Protein AF-A0A2V8F056-F1 (afdb_monomer)

Solvent-accessible surface area (backbone atoms only — not comparable to full-atom values): 6080 Å² total; per-residue (Å²): 131,83,81,62,45,76,40,37,69,67,61,49,51,52,53,52,49,35,33,76,71,67,80,37,78,79,57,96,59,72,87,46,59,66,35,69,42,68,66,64,55,57,69,58,62,40,72,73,45,50,51,48,50,50,47,32,52,75,64,57,40,66,23,59,68,53,47,26,71,75,65,74,47,59,62,75,60,49,53,55,51,49,53,53,37,33,75,71,64,65,33,44,81,43,75,49,91,93,32,58,14,56,45,90

Sequence (104 aa):
MKHAKVQNLRSLREEMKAVARGERRAPADARKASFNSVEAVVRLLTPDNRRLLSLIRDRKPQSVAELVALTGRAQPNLTRTLAKLEAAGFIQMNIVGRRKAPNS

Secondary structure (DSSP, 8-state):
-PPPEE--HHHHHHHHHHHHTTSSPPPTTTTS-EES-HHHHHTT--HHHHHHHHHHHHH--SSHHHHHHHH---HHHHHHHHHHHHHTTS-EEEEETTEEEEE-

pLDDT: mean 89.54, std 9.58, range [44.72, 97.19]

Foldseek 3Di:
DPDAAADAPVRLVVLVVCCVVVVDPQDPCNVGQYHPDPVLLVVLPPPLNVVLLVCCAPVVDLALVVSCVVNVDDSVVSVVSLVSCVSSVSWPWDHDPNHTTIHD

Mean predicted aligned error: 6.69 Å

Radius of gyration: 16.81 Å; Cα contacts (8 Å, |Δi|>4): 106; chains: 1; bounding box: 38×26×46 Å

Structure (mmCIF, N/CA/C/O backbone):
data_AF-A0A2V8F056-F1
#
_entry.id   AF-A0A2V8F056-F1
#
loop_
_atom_site.group_PDB
_atom_site.id
_atom_site.type_symbol
_atom_site.label_atom_id
_atom_site.label_alt_id
_atom_site.label_comp_id
_atom_site.label_asym_id
_atom_site.label_entity_id
_atom_site.label_seq_id
_atom_site.pdbx_PDB_ins_code
_atom_site.Cartn_x
_atom_site.Cartn_y
_atom_site.Cartn_z
_atom_site.occupancy
_atom_site.B_iso_or_equiv
_atom_site.auth_seq_id
_atom_site.auth_comp_id
_atom_site.auth_asym_id
_atom_site.auth_atom_id
_atom_site.pdbx_PDB_model_num
ATOM 1 N N . MET A 1 1 ? -1.479 -14.422 -7.085 1.00 44.72 1 MET A N 1
ATOM 2 C CA . MET A 1 1 ? -0.586 -13.242 -7.137 1.00 44.72 1 MET A CA 1
ATOM 3 C C . MET A 1 1 ? 0.027 -13.162 -8.526 1.00 44.72 1 MET A C 1
ATOM 5 O O . MET A 1 1 ? 0.553 -14.167 -8.985 1.00 44.72 1 MET A O 1
ATOM 9 N N . LYS A 1 2 ? -0.079 -12.027 -9.228 1.00 49.09 2 LYS A N 1
ATOM 10 C CA . LYS A 1 2 ? 0.631 -11.835 -10.504 1.00 49.09 2 LYS A CA 1
ATOM 11 C C . LYS A 1 2 ? 2.131 -11.789 -10.186 1.00 49.09 2 LYS A C 1
ATOM 13 O O . LYS A 1 2 ? 2.530 -10.988 -9.349 1.00 49.09 2 LYS A O 1
ATOM 18 N N . HIS A 1 3 ? 2.932 -12.675 -10.780 1.00 55.16 3 HIS A N 1
ATOM 19 C CA . HIS A 1 3 ? 4.380 -12.732 -10.547 1.00 55.16 3 HIS A CA 1
ATOM 20 C C . HIS A 1 3 ? 4.993 -11.355 -10.806 1.00 55.16 3 HIS A C 1
ATOM 22 O O . HIS A 1 3 ? 4.851 -10.835 -11.908 1.00 55.16 3 HIS A O 1
ATOM 28 N N . ALA A 1 4 ? 5.629 -10.754 -9.808 1.00 66.56 4 ALA A N 1
ATOM 29 C CA . ALA A 1 4 ? 6.301 -9.471 -9.947 1.00 66.56 4 ALA A CA 1
ATOM 30 C C . ALA A 1 4 ? 7.808 -9.674 -10.103 1.00 66.56 4 ALA A C 1
ATOM 32 O O . ALA A 1 4 ? 8.360 -10.657 -9.605 1.00 66.56 4 ALA A O 1
ATOM 33 N N . LYS A 1 5 ? 8.466 -8.755 -10.811 1.00 76.12 5 LYS A N 1
ATOM 34 C CA . LYS A 1 5 ? 9.916 -8.787 -11.017 1.00 76.12 5 LYS A CA 1
ATOM 35 C C . LYS A 1 5 ? 10.598 -8.156 -9.808 1.00 76.12 5 LYS A C 1
ATOM 37 O O . LYS A 1 5 ? 10.137 -7.136 -9.301 1.00 76.12 5 LYS A O 1
ATOM 42 N N . VAL A 1 6 ? 11.708 -8.725 -9.351 1.00 80.44 6 VAL A N 1
ATOM 43 C CA . VAL A 1 6 ? 12.565 -8.067 -8.357 1.00 80.44 6 VAL A CA 1
ATOM 44 C C . VAL A 1 6 ? 13.678 -7.367 -9.119 1.00 80.44 6 VAL A C 1
ATOM 46 O O . VAL A 1 6 ? 14.571 -8.007 -9.664 1.00 80.44 6 VAL A O 1
ATOM 49 N N . GLN A 1 7 ? 13.582 -6.048 -9.211 1.00 82.50 7 GLN A N 1
ATOM 50 C CA . GLN A 1 7 ? 14.553 -5.205 -9.887 1.00 82.50 7 GLN A CA 1
ATOM 51 C C . GLN A 1 7 ? 14.568 -3.844 -9.203 1.00 82.50 7 GLN A C 1
ATOM 53 O O . GLN A 1 7 ? 13.530 -3.201 -9.041 1.00 82.50 7 GLN A O 1
ATOM 58 N N . ASN A 1 8 ? 15.757 -3.390 -8.810 1.00 81.94 8 ASN A N 1
ATOM 59 C CA . ASN A 1 8 ? 15.889 -2.066 -8.224 1.00 81.94 8 ASN A CA 1
ATOM 60 C C . ASN A 1 8 ? 15.652 -0.960 -9.267 1.00 81.94 8 ASN A C 1
ATOM 62 O O . ASN A 1 8 ? 15.872 -1.138 -10.467 1.00 81.94 8 ASN A O 1
ATOM 66 N N . LEU A 1 9 ? 15.230 0.210 -8.791 1.00 80.62 9 LEU A N 1
ATOM 67 C CA . LEU A 1 9 ? 14.857 1.343 -9.638 1.00 80.62 9 LEU A CA 1
ATOM 68 C C . LEU A 1 9 ? 15.976 1.801 -10.587 1.00 80.62 9 LEU A C 1
ATOM 70 O O . LEU A 1 9 ? 15.691 2.240 -11.700 1.00 80.62 9 LEU A O 1
ATOM 74 N N . ARG A 1 10 ? 17.245 1.706 -10.167 1.00 85.25 10 ARG A N 1
ATOM 75 C CA . ARG A 1 10 ? 18.392 2.055 -11.020 1.00 85.25 10 ARG A CA 1
ATOM 76 C C . ARG A 1 10 ? 18.470 1.101 -12.210 1.00 85.25 10 ARG A C 1
ATOM 78 O O . ARG A 1 10 ? 18.479 1.561 -13.343 1.00 85.25 10 ARG A O 1
ATOM 85 N N . SER A 1 11 ? 18.469 -0.206 -11.955 1.00 87.06 11 SER A N 1
ATOM 86 C CA . SER A 1 11 ? 18.520 -1.231 -13.000 1.00 87.06 11 SER A CA 1
ATOM 87 C C . SER A 1 11 ? 17.312 -1.151 -13.935 1.00 87.06 11 SER A C 1
ATOM 89 O O . SER A 1 11 ? 17.485 -1.230 -15.148 1.00 87.06 11 SER A O 1
ATOM 91 N N . LEU A 1 12 ? 16.110 -0.915 -13.394 1.00 88.44 12 LEU A N 1
ATOM 92 C CA . LEU A 1 12 ? 14.907 -0.725 -14.206 1.00 88.44 12 LEU A CA 1
ATOM 93 C C . LEU A 1 12 ? 15.039 0.491 -15.133 1.00 88.44 12 LEU A C 1
ATOM 95 O O . LEU A 1 12 ? 14.740 0.392 -16.318 1.00 88.44 12 LEU A O 1
ATOM 99 N N . ARG A 1 13 ? 15.524 1.631 -14.622 1.00 87.75 13 ARG A N 1
ATOM 100 C CA . ARG A 1 13 ? 15.736 2.838 -15.438 1.00 87.75 13 ARG A CA 1
ATOM 101 C C . ARG A 1 13 ? 16.738 2.616 -16.562 1.00 87.75 13 ARG A C 1
ATOM 103 O O . ARG A 1 13 ? 16.501 3.089 -17.668 1.00 87.75 13 ARG A O 1
ATOM 110 N N . GLU A 1 14 ? 17.834 1.917 -16.293 1.00 93.06 14 GLU A N 1
ATOM 111 C CA . GLU A 1 14 ? 18.827 1.614 -17.327 1.00 93.06 14 GLU A CA 1
ATOM 112 C C . GLU A 1 14 ? 18.268 0.647 -18.382 1.00 93.06 14 GLU A C 1
ATOM 114 O O . GLU A 1 14 ? 18.457 0.875 -19.575 1.00 93.06 14 GLU A O 1
ATOM 119 N N . GLU A 1 15 ? 17.483 -0.359 -17.979 1.00 91.81 15 GLU A N 1
ATOM 120 C CA . GLU A 1 15 ? 16.776 -1.243 -18.916 1.00 91.81 15 GLU A CA 1
ATOM 121 C C . GLU A 1 15 ? 15.782 -0.465 -19.792 1.00 91.81 15 GLU A C 1
ATOM 123 O O . GLU A 1 15 ? 15.771 -0.642 -21.009 1.00 91.81 15 GLU A O 1
ATOM 128 N N . MET A 1 16 ? 15.004 0.450 -19.205 1.00 91.25 16 MET A N 1
ATOM 129 C CA . MET A 1 16 ? 14.072 1.303 -19.949 1.00 91.25 16 MET A CA 1
ATOM 130 C C . MET A 1 16 ? 14.788 2.217 -20.952 1.00 91.25 16 MET A C 1
ATOM 132 O O . MET A 1 16 ? 14.323 2.355 -22.082 1.00 91.25 16 MET A O 1
ATOM 136 N N . LYS A 1 17 ? 15.926 2.817 -20.574 1.00 95.25 17 LYS A N 1
ATOM 137 C CA . LYS A 1 17 ? 16.732 3.653 -21.480 1.00 95.25 17 LYS A CA 1
ATOM 138 C C . LYS A 1 17 ? 17.294 2.846 -22.648 1.00 95.25 17 LYS A C 1
ATOM 140 O O . LYS A 1 17 ? 17.181 3.292 -23.784 1.00 95.25 17 LYS A O 1
ATOM 145 N N . ALA A 1 18 ? 17.855 1.665 -22.389 1.00 95.00 18 ALA A N 1
ATOM 146 C CA . ALA A 1 18 ? 18.393 0.798 -23.438 1.00 95.00 18 ALA A CA 1
ATOM 147 C C . ALA A 1 18 ? 17.308 0.369 -24.441 1.00 95.00 18 ALA A C 1
ATOM 149 O O . ALA A 1 18 ? 17.551 0.338 -25.647 1.00 95.00 18 ALA A O 1
ATOM 150 N N . VAL A 1 19 ? 16.087 0.102 -23.958 1.00 94.75 19 VAL A N 1
ATOM 151 C CA . VAL A 1 19 ? 14.934 -0.184 -24.825 1.00 94.75 19 VAL A CA 1
ATOM 152 C C . VAL A 1 19 ? 14.546 1.038 -25.657 1.00 94.75 19 VAL A C 1
ATOM 154 O O . VAL A 1 19 ? 14.363 0.912 -26.865 1.00 94.75 19 VAL A O 1
ATOM 157 N N . ALA A 1 20 ? 14.473 2.224 -25.048 1.00 93.19 20 ALA A N 1
ATOM 158 C CA . ALA A 1 20 ? 14.154 3.462 -25.762 1.00 93.19 20 ALA A CA 1
ATOM 159 C C . ALA A 1 20 ? 15.197 3.823 -26.838 1.00 93.19 20 ALA A C 1
ATOM 161 O O . ALA A 1 20 ? 14.838 4.385 -27.868 1.00 93.19 20 ALA A O 1
ATOM 162 N N . ARG A 1 21 ? 16.473 3.471 -26.623 1.00 96.19 21 ARG A N 1
ATOM 163 C CA . ARG A 1 21 ? 17.568 3.663 -27.591 1.00 96.19 21 ARG A CA 1
ATOM 164 C C . ARG A 1 21 ? 17.639 2.588 -28.682 1.00 96.19 21 ARG A C 1
ATOM 166 O O . ARG A 1 21 ? 18.450 2.713 -29.589 1.00 96.19 21 ARG A O 1
ATOM 173 N N . GLY A 1 22 ? 16.832 1.528 -28.602 1.00 94.69 22 GLY A N 1
ATOM 174 C CA . GLY A 1 22 ? 16.870 0.410 -29.554 1.00 94.69 22 GLY A CA 1
ATOM 175 C C . GLY A 1 22 ? 18.030 -0.574 -29.346 1.00 94.69 22 GLY A C 1
ATOM 176 O O . GLY A 1 22 ? 18.154 -1.537 -30.095 1.00 94.69 22 GLY A O 1
ATOM 177 N N . GLU A 1 23 ? 18.840 -0.389 -28.301 1.00 95.31 23 GLU A N 1
ATOM 178 C CA . GLU A 1 23 ? 19.963 -1.272 -27.938 1.00 95.31 23 GLU A CA 1
ATOM 179 C C . GLU A 1 23 ? 19.477 -2.627 -27.399 1.00 95.31 23 GLU A C 1
ATOM 181 O O . GLU A 1 23 ? 20.213 -3.614 -27.383 1.00 95.31 23 GLU A O 1
ATOM 186 N N . ARG A 1 24 ? 18.225 -2.685 -26.931 1.00 92.00 24 ARG A N 1
ATO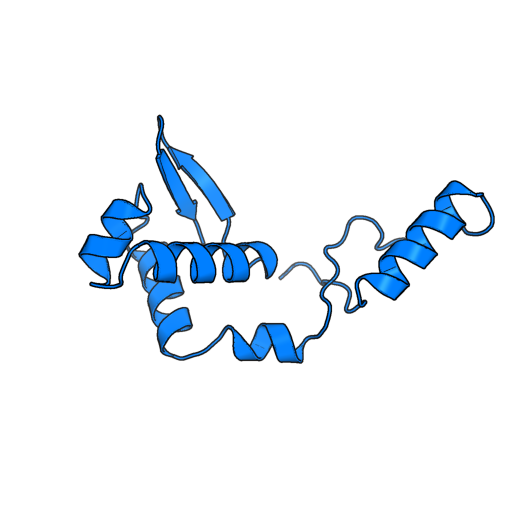M 187 C CA . ARG A 1 24 ? 17.603 -3.882 -26.366 1.00 92.00 24 ARG A CA 1
ATOM 188 C C . ARG A 1 24 ? 16.125 -3.954 -26.736 1.00 92.00 24 ARG A C 1
ATOM 190 O O . ARG A 1 24 ? 15.425 -2.948 -26.726 1.00 92.00 24 ARG A O 1
ATOM 197 N N . ARG A 1 25 ? 15.604 -5.159 -26.986 1.00 92.50 25 ARG A N 1
ATOM 198 C CA . ARG A 1 25 ? 14.149 -5.369 -27.101 1.00 92.50 25 ARG A CA 1
ATOM 199 C C . ARG A 1 25 ? 13.479 -5.295 -25.730 1.00 92.50 25 ARG A C 1
ATOM 201 O O . ARG A 1 25 ? 14.046 -5.750 -24.737 1.00 92.50 25 ARG A O 1
ATOM 208 N N . ALA A 1 26 ? 12.254 -4.770 -25.686 1.00 90.19 26 ALA A N 1
ATOM 209 C CA . ALA A 1 26 ? 11.454 -4.763 -24.466 1.00 90.19 26 ALA A CA 1
ATOM 210 C C . ALA A 1 26 ? 11.315 -6.198 -23.916 1.00 90.19 26 ALA A C 1
ATOM 212 O O . ALA A 1 26 ? 10.932 -7.099 -24.670 1.00 90.19 26 ALA A O 1
ATOM 213 N N . PRO A 1 27 ? 11.644 -6.440 -22.635 1.00 87.81 27 PRO A N 1
ATOM 214 C CA . PRO A 1 27 ? 11.560 -7.778 -22.074 1.00 87.81 27 PRO A CA 1
ATOM 215 C C . PRO A 1 27 ? 10.093 -8.210 -21.931 1.00 87.81 27 PRO A C 1
ATOM 217 O O . PRO A 1 27 ? 9.191 -7.385 -21.776 1.00 87.81 27 PRO A O 1
ATOM 220 N N . ALA A 1 28 ? 9.839 -9.521 -21.972 1.00 85.94 28 ALA A N 1
ATOM 221 C CA . ALA A 1 28 ? 8.480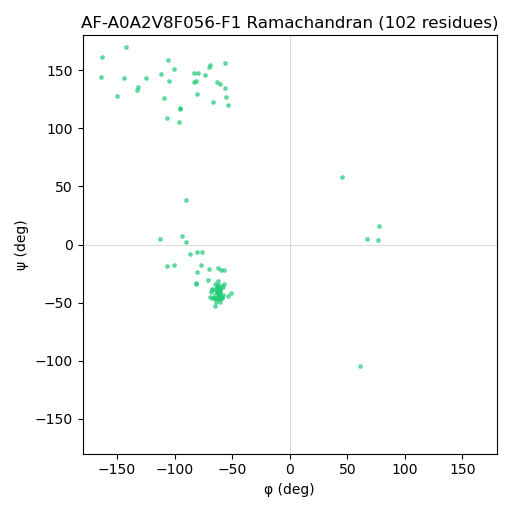 -10.076 -21.922 1.00 85.94 28 ALA A CA 1
ATOM 222 C C . ALA A 1 28 ? 7.716 -9.705 -20.634 1.00 85.94 28 ALA A C 1
ATOM 224 O O . ALA A 1 28 ? 6.486 -9.716 -20.594 1.00 85.94 28 ALA A O 1
ATOM 225 N N . ASP A 1 29 ? 8.443 -9.359 -19.573 1.00 82.75 29 ASP A N 1
ATOM 226 C CA . ASP A 1 29 ? 7.917 -8.918 -18.291 1.00 82.75 29 ASP A CA 1
ATOM 227 C C . ASP A 1 29 ? 7.801 -7.394 -18.144 1.00 82.75 29 ASP A C 1
ATOM 229 O O . ASP A 1 29 ? 7.421 -6.942 -17.071 1.00 82.75 29 ASP A O 1
ATOM 233 N N . ALA A 1 30 ? 8.032 -6.596 -19.193 1.00 81.44 30 ALA A N 1
ATOM 234 C CA . ALA A 1 30 ? 8.018 -5.128 -19.115 1.00 81.44 30 ALA A CA 1
ATOM 235 C C . ALA A 1 30 ? 6.697 -4.523 -18.593 1.00 81.44 30 ALA A C 1
ATOM 237 O O . ALA A 1 30 ? 6.680 -3.396 -18.108 1.00 81.44 30 ALA A O 1
ATOM 238 N N . ARG A 1 31 ? 5.579 -5.260 -18.6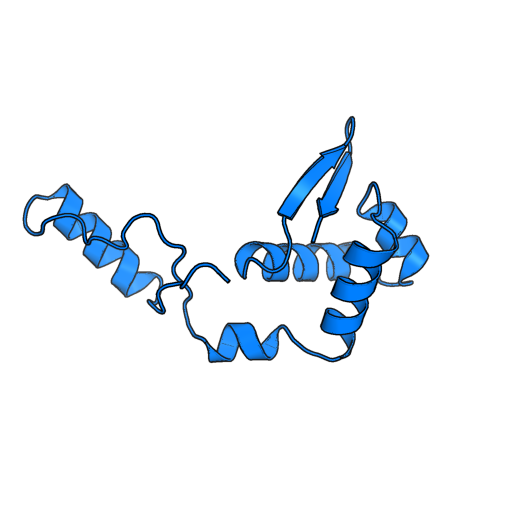81 1.00 79.81 31 ARG A N 1
ATOM 239 C CA . ARG A 1 31 ? 4.272 -4.848 -18.130 1.00 79.81 31 ARG A CA 1
ATOM 240 C C . ARG A 1 31 ? 4.071 -5.225 -16.657 1.00 79.81 31 ARG A C 1
ATOM 242 O O . ARG A 1 31 ? 3.047 -4.869 -16.077 1.00 79.81 31 ARG A O 1
ATOM 249 N N . LYS A 1 32 ? 4.975 -6.005 -16.061 1.00 78.38 32 LYS A N 1
ATOM 250 C CA . LYS A 1 32 ? 4.876 -6.455 -14.668 1.00 78.38 32 LYS A CA 1
ATOM 251 C C . LYS A 1 32 ? 5.417 -5.369 -13.740 1.00 78.38 32 LYS A C 1
ATOM 253 O O . LYS A 1 32 ? 6.347 -4.649 -14.085 1.00 78.38 32 LYS A O 1
ATOM 258 N N . ALA A 1 33 ? 4.843 -5.271 -12.544 1.00 71.75 33 ALA A N 1
ATOM 259 C CA . ALA A 1 33 ? 5.390 -4.409 -11.504 1.00 71.75 33 ALA A CA 1
ATOM 260 C C . ALA A 1 33 ? 6.791 -4.895 -11.091 1.00 71.75 33 ALA A C 1
ATOM 262 O O . ALA A 1 33 ? 7.018 -6.105 -10.962 1.00 71.75 33 ALA A O 1
ATOM 263 N N . SER A 1 34 ? 7.700 -3.944 -10.866 1.00 73.94 34 SER A N 1
ATOM 264 C CA . SER A 1 34 ? 9.065 -4.194 -10.399 1.00 73.94 34 SER A CA 1
ATOM 265 C C . SER A 1 34 ? 9.228 -3.724 -8.959 1.00 73.94 34 SER A C 1
ATOM 267 O O . SER A 1 34 ? 8.958 -2.567 -8.638 1.00 73.94 34 SER A O 1
ATOM 269 N N . PHE A 1 35 ? 9.701 -4.615 -8.093 1.00 76.69 35 PHE A N 1
ATOM 270 C CA . PHE A 1 35 ? 9.979 -4.333 -6.690 1.00 76.69 35 PHE A CA 1
ATOM 271 C C . PHE A 1 35 ? 11.475 -4.215 -6.436 1.00 76.69 35 PHE A C 1
ATOM 273 O O . PHE A 1 35 ? 12.257 -5.021 -6.930 1.00 76.69 35 PHE A O 1
ATOM 280 N N . ASN A 1 36 ? 11.872 -3.260 -5.590 1.00 73.94 36 ASN A N 1
ATOM 281 C CA . ASN A 1 36 ? 13.282 -3.081 -5.236 1.00 73.94 36 ASN A CA 1
ATOM 282 C C . ASN A 1 36 ? 13.877 -4.305 -4.516 1.00 73.94 36 ASN A C 1
ATOM 284 O O . ASN A 1 36 ? 15.048 -4.605 -4.717 1.00 73.94 36 ASN A O 1
ATOM 288 N N . SER A 1 37 ? 13.096 -4.985 -3.668 1.00 79.62 37 SER A N 1
ATOM 289 C CA . SER A 1 37 ? 13.514 -6.189 -2.939 1.00 79.62 37 SER A CA 1
ATOM 290 C C . SER A 1 37 ? 12.303 -6.943 -2.382 1.00 79.62 37 SER A C 1
ATOM 292 O O . SER A 1 37 ? 11.354 -6.317 -1.907 1.00 79.62 37 SER A O 1
ATOM 294 N N . VAL A 1 38 ? 12.364 -8.279 -2.377 1.00 80.69 38 VAL A N 1
ATOM 295 C CA . VAL A 1 38 ? 11.392 -9.146 -1.679 1.00 80.69 38 VAL A CA 1
ATOM 296 C C . VAL A 1 38 ? 11.399 -8.866 -0.178 1.00 80.69 38 VAL A 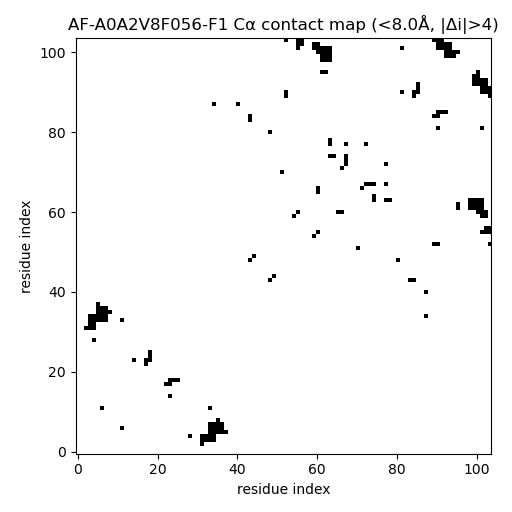C 1
ATOM 298 O O . VAL A 1 38 ? 10.347 -8.807 0.449 1.00 80.69 38 VAL A O 1
ATOM 301 N N . GLU A 1 39 ? 12.573 -8.618 0.399 1.00 82.31 39 GLU A N 1
ATOM 302 C CA . GLU A 1 39 ? 12.716 -8.344 1.828 1.00 82.31 39 GLU A CA 1
ATOM 303 C C . GLU A 1 39 ? 11.958 -7.073 2.239 1.00 82.31 39 GLU A C 1
ATOM 305 O O . GLU A 1 39 ? 11.290 -7.040 3.272 1.00 82.31 39 GLU A O 1
ATOM 310 N N . ALA A 1 40 ? 11.984 -6.037 1.394 1.00 81.81 40 ALA A N 1
ATOM 311 C CA . ALA A 1 40 ? 11.228 -4.811 1.633 1.00 81.81 40 ALA A CA 1
ATOM 312 C C . ALA A 1 40 ? 9.711 -5.064 1.656 1.00 81.81 40 ALA A C 1
ATOM 314 O O . ALA A 1 40 ? 9.000 -4.450 2.451 1.00 81.81 40 ALA A O 1
ATOM 315 N N . VAL A 1 41 ? 9.223 -5.991 0.825 1.00 86.31 41 VAL A N 1
ATOM 316 C CA . VAL A 1 41 ? 7.814 -6.409 0.808 1.00 86.31 41 VAL A CA 1
ATOM 317 C C . VAL A 1 41 ? 7.468 -7.189 2.078 1.00 86.31 41 VAL A C 1
ATOM 319 O O . VAL A 1 41 ? 6.465 -6.891 2.721 1.00 86.31 41 VAL A O 1
ATOM 322 N N . VAL A 1 42 ? 8.316 -8.132 2.501 1.00 88.94 42 VAL A N 1
ATOM 323 C CA . VAL A 1 42 ? 8.104 -8.911 3.736 1.00 88.94 42 VAL A CA 1
ATOM 324 C C . VAL A 1 42 ? 8.062 -8.001 4.966 1.00 88.94 42 VAL A C 1
ATOM 326 O O . VAL A 1 42 ? 7.185 -8.157 5.815 1.00 88.94 42 VAL A O 1
ATOM 329 N N . ARG A 1 43 ? 8.932 -6.985 5.035 1.00 90.81 43 ARG A N 1
ATOM 330 C CA . ARG A 1 43 ? 8.940 -5.990 6.123 1.00 90.81 43 ARG A CA 1
ATOM 331 C C . ARG A 1 43 ? 7.649 -5.165 6.211 1.00 90.81 43 ARG A C 1
ATOM 333 O O . ARG A 1 43 ? 7.369 -4.603 7.266 1.00 90.81 43 ARG A O 1
ATOM 340 N N . LEU A 1 44 ? 6.842 -5.094 5.147 1.00 92.44 44 LEU A N 1
ATOM 341 C CA . LEU A 1 44 ? 5.520 -4.461 5.202 1.00 92.44 44 LEU A CA 1
ATOM 342 C C . LEU A 1 44 ? 4.458 -5.343 5.866 1.00 92.44 44 LEU A C 1
ATOM 344 O O . LEU A 1 44 ? 3.447 -4.804 6.303 1.00 92.44 44 LEU A O 1
ATOM 348 N N . LEU A 1 45 ? 4.666 -6.655 5.996 1.00 94.19 45 LEU A N 1
ATOM 349 C CA . LEU A 1 45 ? 3.682 -7.607 6.531 1.00 94.19 45 LEU A CA 1
ATOM 350 C C . LEU A 1 45 ? 3.778 -7.798 8.053 1.00 94.19 45 LEU A C 1
ATOM 352 O O . LEU A 1 45 ? 3.568 -8.892 8.588 1.00 94.19 45 LEU A O 1
ATOM 356 N N . THR A 1 46 ? 4.041 -6.709 8.774 1.00 95.81 46 THR A N 1
ATOM 357 C CA . THR A 1 46 ? 3.965 -6.684 10.240 1.00 95.81 46 THR A CA 1
ATOM 358 C C . THR A 1 46 ? 2.570 -7.118 10.723 1.00 95.81 46 THR A C 1
ATOM 360 O O . THR A 1 46 ? 1.596 -6.995 9.969 1.00 95.81 46 THR A O 1
ATOM 363 N N . PRO A 1 47 ? 2.418 -7.622 11.965 1.00 96.12 47 PRO A N 1
ATOM 364 C CA . PRO A 1 47 ? 1.100 -7.969 12.517 1.00 96.12 47 PRO A CA 1
ATOM 365 C C . PRO A 1 47 ? 0.083 -6.827 12.370 1.00 96.12 47 PRO A C 1
ATOM 367 O O . PRO A 1 47 ? -1.043 -7.023 11.916 1.00 96.12 47 PRO A O 1
ATOM 370 N N . ASP A 1 48 ? 0.544 -5.611 12.633 1.00 94.44 48 ASP A N 1
ATOM 371 C CA . ASP A 1 48 ? -0.200 -4.364 12.525 1.00 94.44 48 ASP A CA 1
ATOM 372 C C . ASP A 1 48 ? -0.710 -4.045 11.118 1.00 94.44 48 A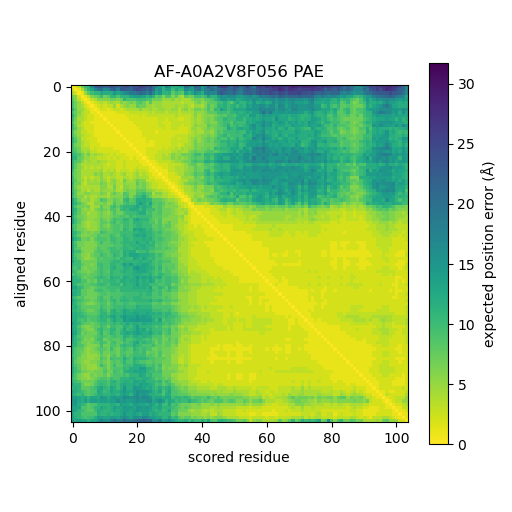SP A C 1
ATOM 374 O O . ASP A 1 48 ? -1.817 -3.521 10.961 1.00 94.44 48 ASP A O 1
ATOM 378 N N . ASN A 1 49 ? 0.087 -4.336 10.092 1.00 95.88 49 ASN A N 1
ATOM 379 C CA . ASN A 1 49 ? -0.309 -4.124 8.705 1.00 95.88 49 ASN A CA 1
ATOM 380 C C . ASN A 1 49 ? -1.181 -5.272 8.195 1.00 95.88 49 ASN A C 1
ATOM 382 O O . ASN A 1 49 ? -2.128 -5.023 7.458 1.00 95.88 49 ASN A O 1
ATOM 386 N N . ARG A 1 50 ? -0.951 -6.511 8.644 1.00 96.25 50 ARG A N 1
ATOM 387 C CA . ARG A 1 50 ? -1.848 -7.643 8.354 1.00 96.25 50 ARG A CA 1
ATOM 388 C C . ARG A 1 50 ? -3.240 -7.437 8.955 1.00 96.25 50 ARG A C 1
ATOM 390 O O . ARG A 1 50 ? -4.240 -7.735 8.300 1.00 96.25 50 ARG A O 1
ATOM 397 N N . ARG A 1 51 ? -3.321 -6.857 10.157 1.00 96.06 51 ARG A N 1
ATOM 398 C CA . ARG A 1 51 ? -4.594 -6.455 10.771 1.00 96.06 51 ARG A CA 1
ATOM 399 C C . ARG A 1 51 ? -5.280 -5.348 9.975 1.00 96.06 51 ARG A C 1
ATOM 401 O O . ARG A 1 51 ? -6.477 -5.439 9.728 1.00 96.06 51 ARG A O 1
ATOM 408 N N . LEU A 1 52 ? -4.522 -4.343 9.529 1.00 96.69 52 LEU A N 1
ATOM 409 C CA . LEU A 1 52 ? -5.041 -3.288 8.656 1.00 96.69 52 LEU A CA 1
ATOM 410 C C . LEU A 1 52 ? -5.599 -3.855 7.340 1.00 96.69 52 LEU A C 1
ATOM 412 O O . LEU A 1 52 ? -6.701 -3.489 6.951 1.00 96.69 52 LEU A O 1
ATOM 416 N N . LEU A 1 53 ? -4.876 -4.769 6.686 1.00 97.19 53 LEU A N 1
ATOM 417 C CA . LEU A 1 53 ? -5.331 -5.434 5.458 1.00 97.19 53 LEU A CA 1
ATOM 418 C C . LEU A 1 53 ? -6.622 -6.228 5.689 1.00 97.19 53 LEU A C 1
ATOM 420 O O . LEU A 1 53 ? -7.554 -6.124 4.900 1.00 97.19 53 LEU A O 1
ATOM 424 N N . SER A 1 54 ? -6.705 -6.959 6.804 1.00 97.00 54 SER A N 1
ATOM 425 C CA . SER A 1 54 ? -7.921 -7.694 7.176 1.00 97.00 54 SER A CA 1
ATOM 426 C C . SER A 1 54 ? -9.106 -6.744 7.380 1.00 97.00 54 SER A C 1
ATOM 428 O O . SER A 1 54 ? -10.183 -6.983 6.850 1.00 97.00 54 SER A O 1
ATOM 430 N N . LEU A 1 55 ? -8.896 -5.611 8.060 1.00 96.88 55 LEU A N 1
ATOM 431 C CA . LEU A 1 55 ? -9.928 -4.585 8.237 1.00 96.88 55 LEU A CA 1
ATOM 432 C C . LEU A 1 55 ? -10.402 -3.987 6.907 1.00 96.88 55 LEU A C 1
ATOM 434 O O . LEU A 1 55 ? -11.601 -3.796 6.733 1.00 96.88 55 LEU A O 1
ATOM 438 N N . ILE A 1 56 ? -9.489 -3.701 5.975 1.00 96.88 56 ILE A N 1
ATOM 439 C CA . ILE A 1 56 ? -9.844 -3.180 4.646 1.00 96.88 56 IL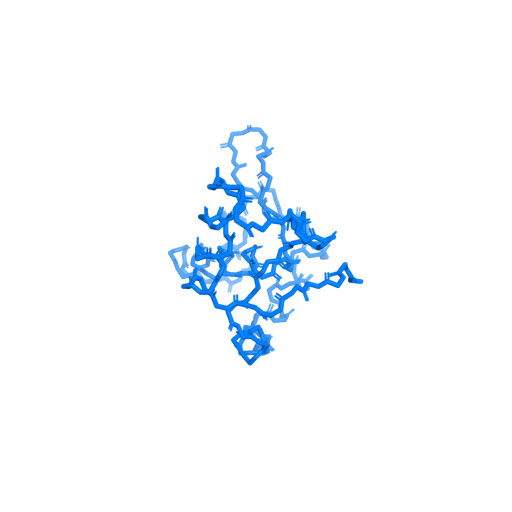E A CA 1
ATOM 440 C C . ILE A 1 56 ? -10.720 -4.193 3.899 1.00 96.88 56 ILE A C 1
ATOM 442 O O . ILE A 1 56 ? -11.783 -3.817 3.403 1.00 96.88 56 ILE A O 1
ATOM 446 N N . ARG A 1 57 ? -10.325 -5.471 3.892 1.00 96.62 57 ARG A N 1
ATOM 447 C CA . ARG A 1 57 ? -11.072 -6.565 3.256 1.00 96.62 57 ARG A CA 1
ATOM 448 C C . ARG A 1 57 ? -12.465 -6.745 3.859 1.00 96.62 57 ARG A C 1
ATOM 450 O O . ARG A 1 57 ? -13.452 -6.829 3.131 1.00 96.62 57 ARG A O 1
ATOM 457 N N . ASP A 1 58 ? -12.532 -6.815 5.186 1.00 96.94 58 ASP A N 1
ATOM 458 C CA . ASP A 1 58 ? -13.736 -7.234 5.905 1.00 96.94 58 ASP A CA 1
ATOM 459 C C . ASP A 1 58 ? -14.741 -6.083 6.057 1.00 96.94 58 ASP A C 1
ATOM 461 O O . ASP A 1 58 ? -15.949 -6.307 6.041 1.00 96.94 58 ASP A O 1
ATOM 465 N N . ARG A 1 59 ? -14.261 -4.839 6.201 1.00 96.56 59 ARG A N 1
ATOM 466 C CA . ARG A 1 59 ? -15.113 -3.660 6.438 1.00 96.56 59 ARG A CA 1
ATOM 467 C C . ARG A 1 59 ? -15.368 -2.823 5.191 1.00 96.56 59 ARG A C 1
ATOM 469 O O . ARG A 1 59 ? -16.309 -2.041 5.212 1.00 96.56 59 ARG A O 1
ATOM 476 N N . LYS A 1 60 ? -14.561 -2.973 4.132 1.00 95.56 60 LYS A N 1
ATOM 477 C CA . LYS A 1 60 ? -14.666 -2.210 2.872 1.00 95.56 60 LYS A CA 1
ATOM 478 C C . LYS A 1 60 ? -14.871 -0.703 3.111 1.00 95.56 60 LYS A C 1
ATOM 480 O O . LYS A 1 60 ? -15.880 -0.143 2.674 1.00 95.56 60 LYS A O 1
ATOM 485 N N . PRO A 1 61 ? -13.944 -0.049 3.833 1.00 96.06 61 PRO A N 1
ATOM 486 C CA . PRO A 1 61 ? -14.094 1.349 4.213 1.00 96.06 61 PRO A CA 1
ATOM 487 C C . PRO A 1 61 ? -14.193 2.243 2.974 1.00 96.06 61 PRO A C 1
ATOM 489 O O . PRO A 1 61 ? -13.433 2.096 2.020 1.00 96.06 61 PRO A O 1
ATOM 492 N N . GLN A 1 62 ? -15.094 3.218 3.008 1.00 96.19 62 GLN A N 1
ATOM 493 C CA . GLN A 1 62 ? -15.363 4.151 1.910 1.00 96.19 62 GLN A CA 1
ATOM 494 C C . GLN A 1 62 ? -14.489 5.412 1.988 1.00 96.19 62 GLN A C 1
ATOM 496 O O . GLN A 1 62 ? -14.630 6.335 1.181 1.00 96.19 62 GLN A O 1
ATOM 501 N N . SER A 1 63 ? -13.582 5.497 2.970 1.00 96.31 63 SER A N 1
ATOM 502 C CA . SER A 1 63 ? -12.591 6.571 3.053 1.00 96.31 63 SER A CA 1
ATOM 503 C C . SER A 1 63 ? -11.413 6.262 3.982 1.00 96.31 63 SER A C 1
ATOM 505 O O . SER A 1 63 ? -11.506 5.445 4.896 1.00 96.31 63 SER A O 1
ATOM 507 N N . VAL A 1 64 ? -10.313 7.004 3.816 1.00 95.50 64 VAL A N 1
ATOM 508 C CA . VAL A 1 64 ? -9.201 7.022 4.789 1.00 95.50 64 VAL A CA 1
ATOM 509 C C . VAL A 1 64 ? -9.663 7.486 6.180 1.00 95.50 64 VAL A C 1
ATOM 511 O O . VAL A 1 64 ? -9.185 6.965 7.182 1.00 95.50 64 VAL A O 1
ATOM 514 N N . ALA A 1 65 ? -10.603 8.433 6.257 1.00 95.38 65 ALA A N 1
ATOM 515 C CA . ALA A 1 65 ? -11.127 8.935 7.530 1.00 95.38 65 ALA A CA 1
ATOM 516 C C . ALA A 1 65 ? -11.887 7.852 8.315 1.00 95.38 65 ALA A C 1
ATOM 518 O O . ALA A 1 65 ? -11.740 7.740 9.528 1.00 95.38 65 ALA A O 1
ATOM 519 N N . GLU A 1 66 ? -12.642 7.003 7.620 1.00 96.00 66 GLU A N 1
ATOM 520 C CA . GLU A 1 66 ? -13.315 5.859 8.238 1.00 96.00 66 GLU A CA 1
ATOM 521 C C . GLU A 1 66 ? -12.308 4.858 8.812 1.00 96.00 66 GLU A C 1
ATOM 523 O O . GLU A 1 66 ? -12.471 4.378 9.929 1.00 96.00 66 GLU A O 1
ATOM 528 N N . LEU A 1 67 ? -11.205 4.599 8.107 1.00 95.38 67 LEU A N 1
ATOM 529 C CA . LEU A 1 67 ? -10.137 3.764 8.653 1.00 95.38 67 LEU A CA 1
ATOM 530 C C . LEU A 1 67 ? -9.448 4.375 9.869 1.00 95.38 67 LEU A C 1
ATOM 532 O O . LEU A 1 67 ? -9.037 3.632 10.757 1.00 95.38 67 LEU A O 1
ATOM 536 N N . VAL A 1 68 ? -9.303 5.698 9.929 1.00 96.25 68 VAL A N 1
ATOM 537 C CA . VAL A 1 68 ? -8.806 6.375 11.136 1.00 96.25 68 VAL A CA 1
ATOM 538 C C . VAL A 1 68 ? -9.735 6.073 12.311 1.00 96.25 68 VAL A C 1
ATOM 540 O O . VAL A 1 68 ? -9.249 5.652 13.357 1.00 96.25 68 VAL A O 1
ATOM 543 N N . ALA A 1 69 ? -11.053 6.168 12.119 1.00 96.38 69 ALA A N 1
ATOM 544 C CA . ALA A 1 69 ? -12.032 5.821 13.149 1.00 96.38 69 ALA A CA 1
ATOM 545 C C . ALA A 1 69 ? -11.987 4.330 13.543 1.00 96.38 69 ALA A C 1
ATOM 547 O O . ALA A 1 69 ? -12.035 4.009 14.726 1.00 96.38 69 ALA A O 1
ATOM 548 N N . LEU A 1 70 ? -11.829 3.417 12.577 1.00 94.75 70 LEU A N 1
ATOM 549 C CA . LEU A 1 70 ? -11.759 1.969 12.832 1.00 94.75 70 LEU A CA 1
ATOM 550 C C . LEU A 1 70 ? -10.458 1.527 13.518 1.00 94.75 70 LEU A C 1
ATOM 552 O O . LEU A 1 70 ? -10.443 0.518 14.219 1.00 94.75 70 LEU A O 1
ATOM 556 N N . THR A 1 71 ? -9.349 2.228 13.270 1.00 93.75 71 THR A N 1
ATOM 557 C CA . THR A 1 71 ? -8.012 1.806 13.725 1.00 93.75 71 THR A CA 1
ATOM 558 C C . THR A 1 71 ? -7.467 2.630 14.886 1.00 93.75 71 THR A C 1
ATOM 560 O O . THR A 1 71 ? -6.504 2.198 15.514 1.00 93.75 71 THR A O 1
ATOM 563 N N . GLY A 1 72 ? -8.007 3.827 15.135 1.00 94.69 72 GLY A N 1
ATOM 564 C CA . GLY A 1 72 ? -7.460 4.802 16.084 1.00 94.69 72 GLY A CA 1
ATOM 565 C C . GLY A 1 72 ? -6.108 5.397 15.669 1.00 94.69 72 GLY A C 1
ATOM 566 O O . GLY A 1 72 ? -5.493 6.142 16.429 1.00 94.69 72 GLY A O 1
ATOM 567 N N . ARG A 1 73 ? -5.599 5.074 14.472 1.00 94.12 73 ARG A N 1
ATOM 568 C CA . ARG A 1 73 ? -4.292 5.549 14.002 1.00 94.12 73 ARG A CA 1
ATOM 569 C C . ARG A 1 73 ? -4.392 6.963 13.445 1.00 94.12 73 ARG A C 1
ATOM 571 O O . ARG A 1 73 ? -5.296 7.272 12.676 1.00 94.12 73 ARG A O 1
ATOM 578 N N . ALA A 1 74 ? -3.384 7.788 13.725 1.00 95.38 74 ALA A N 1
ATOM 579 C CA . ALA A 1 74 ? -3.264 9.114 13.125 1.00 95.38 74 ALA A CA 1
ATOM 580 C C . ALA A 1 74 ? -3.268 9.049 11.583 1.00 95.38 74 ALA A C 1
ATOM 582 O O . ALA A 1 74 ? -2.537 8.258 10.975 1.00 95.38 74 ALA A O 1
ATOM 583 N N . GLN A 1 75 ? -4.040 9.932 10.945 1.00 94.50 75 GLN A N 1
ATOM 584 C CA . GLN A 1 75 ? -4.224 9.953 9.491 1.00 94.50 75 GLN A CA 1
ATOM 585 C C . GLN A 1 75 ? -2.907 10.006 8.691 1.00 94.50 75 GLN A C 1
ATOM 587 O O . GLN A 1 75 ? -2.771 9.220 7.752 1.00 94.50 75 GLN A O 1
ATOM 592 N N . PRO A 1 76 ? -1.894 10.831 9.042 1.00 95.69 76 PRO A N 1
ATOM 593 C CA . PRO A 1 76 ? -0.632 10.855 8.296 1.00 95.69 76 PRO A CA 1
ATOM 594 C C . PRO A 1 76 ? 0.124 9.520 8.338 1.00 95.69 76 PRO A C 1
ATOM 596 O O . PRO A 1 76 ? 0.753 9.133 7.352 1.00 95.69 76 PRO A O 1
ATOM 599 N N . ASN A 1 77 ? 0.047 8.794 9.460 1.00 93.94 77 ASN A N 1
ATOM 600 C CA . ASN A 1 77 ? 0.653 7.467 9.592 1.00 93.94 77 ASN A CA 1
ATOM 601 C C . ASN A 1 77 ? -0.066 6.463 8.699 1.00 93.94 77 ASN A C 1
ATOM 603 O O . ASN A 1 77 ? 0.579 5.711 7.969 1.00 93.94 77 ASN A O 1
ATOM 607 N N . LEU A 1 78 ? -1.398 6.489 8.724 1.00 95.38 78 LEU A N 1
ATOM 608 C CA . LEU A 1 78 ? -2.203 5.578 7.932 1.00 95.38 78 LEU A CA 1
ATOM 609 C C . LEU A 1 78 ? -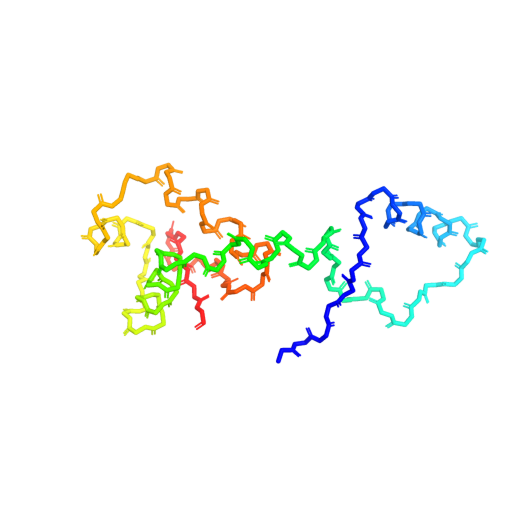1.981 5.796 6.431 1.00 95.38 78 LEU A C 1
ATOM 611 O O . LEU A 1 78 ? -1.701 4.838 5.719 1.00 95.38 78 LEU A O 1
ATOM 615 N N . THR A 1 79 ? -1.998 7.045 5.960 1.00 95.38 79 THR A N 1
ATOM 616 C CA . THR A 1 79 ? -1.766 7.378 4.546 1.00 95.38 79 THR A CA 1
ATOM 617 C C . THR A 1 79 ? -0.407 6.883 4.053 1.00 95.38 79 THR A C 1
ATOM 619 O O . THR A 1 79 ? -0.326 6.299 2.974 1.00 95.38 79 THR A O 1
ATOM 622 N N . ARG A 1 80 ? 0.666 7.047 4.844 1.00 95.31 80 ARG A N 1
ATOM 623 C CA . ARG A 1 80 ? 1.996 6.527 4.477 1.00 95.31 80 ARG A CA 1
ATOM 624 C C . ARG A 1 80 ? 2.016 5.004 4.382 1.00 95.31 80 ARG A C 1
ATOM 626 O O . ARG A 1 80 ? 2.642 4.465 3.473 1.00 95.31 80 ARG A O 1
ATOM 633 N N . THR A 1 81 ? 1.355 4.312 5.306 1.00 95.75 81 THR A N 1
ATOM 634 C CA . THR A 1 81 ? 1.252 2.848 5.270 1.00 95.75 81 THR A CA 1
ATOM 635 C C . THR A 1 81 ? 0.437 2.379 4.068 1.00 95.75 81 THR A C 1
ATOM 637 O O . THR A 1 81 ? 0.895 1.495 3.350 1.00 95.75 81 THR A O 1
ATOM 640 N N . LEU A 1 82 ? -0.715 3.001 3.797 1.00 96.12 82 LEU A N 1
ATOM 641 C CA . LEU A 1 82 ? -1.554 2.688 2.637 1.00 96.12 82 LEU A CA 1
ATOM 642 C C . LEU A 1 82 ? -0.785 2.878 1.325 1.00 96.12 82 LEU A C 1
ATOM 644 O O . LEU A 1 82 ? -0.789 1.975 0.501 1.00 96.12 82 LEU A O 1
ATOM 648 N N . ALA A 1 83 ? -0.037 3.975 1.171 1.00 94.06 83 ALA A N 1
ATOM 649 C CA . ALA A 1 83 ? 0.778 4.209 -0.023 1.00 94.06 83 ALA A CA 1
ATOM 650 C C . ALA A 1 83 ? 1.848 3.121 -0.233 1.00 94.06 83 ALA A C 1
ATOM 652 O O . ALA A 1 83 ? 2.089 2.688 -1.356 1.00 94.06 83 ALA A O 1
ATOM 653 N N . LYS A 1 84 ? 2.483 2.640 0.846 1.00 92.94 84 LYS A N 1
ATOM 654 C CA . LYS A 1 84 ? 3.454 1.535 0.763 1.00 92.94 84 LYS A CA 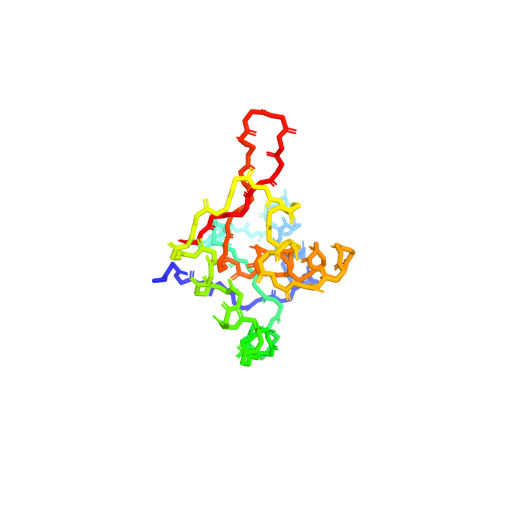1
ATOM 655 C C . LYS A 1 84 ? 2.786 0.206 0.408 1.00 92.94 84 LYS A C 1
ATOM 657 O O . LYS A 1 84 ? 3.344 -0.552 -0.377 1.00 92.94 84 LYS A O 1
ATOM 662 N N . LEU A 1 85 ? 1.618 -0.079 0.984 1.00 93.81 85 LEU A N 1
ATOM 663 C CA . LEU A 1 85 ? 0.853 -1.295 0.694 1.00 93.81 85 LEU A CA 1
ATOM 664 C C . LEU A 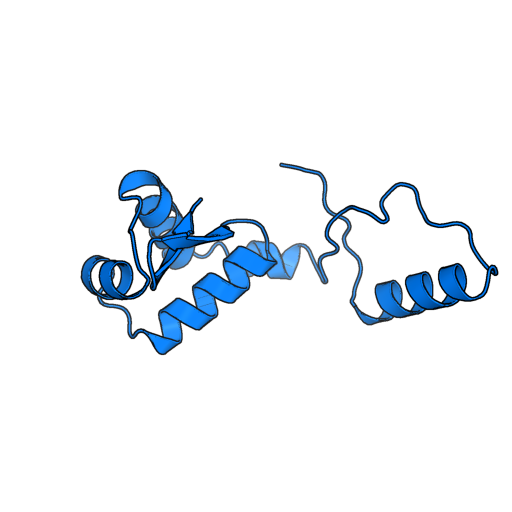1 85 ? 0.301 -1.292 -0.737 1.00 93.81 85 LEU A C 1
ATOM 666 O O . LEU A 1 85 ? 0.338 -2.328 -1.393 1.00 93.81 85 LEU A O 1
ATOM 670 N N . GLU A 1 86 ? -0.146 -0.139 -1.234 1.00 92.50 86 GLU A N 1
ATOM 671 C CA . GLU A 1 86 ? -0.557 0.060 -2.626 1.00 92.50 86 GLU A CA 1
ATOM 672 C C . GLU A 1 86 ? 0.626 -0.134 -3.573 1.00 92.50 86 GLU A C 1
ATOM 674 O O . GLU A 1 86 ? 0.542 -0.921 -4.513 1.00 92.50 86 GLU A O 1
ATOM 679 N N . ALA A 1 87 ? 1.763 0.507 -3.284 1.00 86.31 87 ALA A N 1
ATOM 680 C CA . ALA A 1 87 ? 2.977 0.334 -4.073 1.00 86.31 87 ALA A CA 1
ATOM 681 C C . ALA A 1 87 ? 3.426 -1.131 -4.111 1.00 86.31 87 ALA A C 1
ATOM 683 O O . ALA A 1 87 ? 3.883 -1.582 -5.153 1.00 86.31 87 ALA A O 1
ATOM 684 N N . ALA A 1 88 ? 3.267 -1.866 -3.003 1.00 86.19 88 ALA A N 1
ATOM 685 C CA . ALA A 1 88 ? 3.537 -3.299 -2.887 1.00 86.19 88 ALA A CA 1
ATOM 686 C C . ALA A 1 88 ? 2.463 -4.204 -3.532 1.00 86.19 88 ALA A C 1
ATOM 688 O O . ALA A 1 88 ? 2.655 -5.416 -3.609 1.00 86.19 88 ALA A O 1
ATOM 689 N N . GLY A 1 89 ? 1.348 -3.639 -4.003 1.00 86.81 89 GLY A N 1
ATOM 690 C CA . GLY A 1 89 ? 0.259 -4.367 -4.654 1.00 86.81 89 GLY A CA 1
ATOM 691 C C . GLY A 1 89 ? -0.670 -5.130 -3.706 1.00 86.81 89 GLY A C 1
ATOM 692 O O . GLY A 1 89 ? -1.408 -5.998 -4.166 1.00 86.81 89 GLY A O 1
ATOM 693 N N . PHE A 1 90 ? -0.645 -4.837 -2.402 1.00 91.81 90 PHE A N 1
ATOM 694 C CA . PHE A 1 90 ? -1.552 -5.456 -1.426 1.00 91.81 90 PHE A CA 1
ATOM 695 C C . PHE A 1 90 ? -2.943 -4.824 -1.406 1.00 91.81 90 PHE A C 1
ATOM 697 O O . PHE A 1 90 ? -3.888 -5.466 -0.960 1.00 91.81 90 PHE A O 1
ATOM 704 N N . ILE A 1 91 ? -3.055 -3.568 -1.842 1.00 94.88 91 ILE A N 1
ATOM 705 C CA . ILE A 1 91 ? -4.312 -2.822 -1.937 1.00 94.88 91 ILE A CA 1
ATOM 706 C C . ILE A 1 91 ? -4.308 -1.950 -3.194 1.00 94.88 91 ILE A C 1
ATOM 708 O O . ILE A 1 91 ? -3.268 -1.747 -3.820 1.00 94.88 91 ILE A O 1
ATOM 712 N N . GLN A 1 92 ? -5.458 -1.376 -3.515 1.00 94.25 92 GLN A N 1
ATOM 713 C CA . GLN A 1 92 ? -5.640 -0.319 -4.503 1.00 94.25 92 GLN A CA 1
ATOM 714 C C . GLN A 1 92 ? -6.347 0.867 -3.849 1.00 94.25 92 GLN A C 1
ATOM 716 O O . GLN A 1 92 ? -7.240 0.666 -3.024 1.00 94.25 92 GLN A O 1
ATOM 721 N N . MET A 1 93 ? -5.984 2.097 -4.211 1.00 95.38 93 MET A N 1
ATOM 722 C CA . MET A 1 93 ? -6.728 3.283 -3.794 1.00 95.38 93 MET A CA 1
ATOM 723 C C . MET A 1 93 ? -7.730 3.685 -4.877 1.00 95.38 93 MET A C 1
ATOM 725 O O . MET A 1 93 ? -7.356 4.092 -5.974 1.00 95.38 93 MET A O 1
ATOM 729 N N . ASN A 1 94 ? -9.014 3.644 -4.536 1.00 94.88 94 ASN A N 1
ATOM 730 C CA . ASN A 1 94 ? -10.104 4.060 -5.408 1.00 94.88 94 ASN A CA 1
ATOM 731 C C . ASN A 1 94 ? -10.672 5.410 -4.964 1.00 94.88 94 ASN A C 1
ATOM 733 O O . ASN A 1 94 ? -10.535 5.818 -3.806 1.00 94.88 94 ASN A O 1
ATOM 737 N N . ILE A 1 95 ? -11.340 6.102 -5.886 1.00 93.81 95 ILE A N 1
ATOM 738 C CA . ILE A 1 95 ? -12.148 7.277 -5.560 1.00 93.81 95 ILE A CA 1
ATOM 739 C C . ILE A 1 95 ? -13.596 6.819 -5.396 1.00 93.81 95 ILE A C 1
ATOM 741 O O . ILE A 1 95 ? -14.210 6.343 -6.347 1.00 93.81 95 ILE A O 1
ATOM 745 N N . VAL A 1 96 ? -14.140 6.978 -4.192 1.00 90.25 96 VAL A N 1
ATOM 746 C CA . VAL A 1 96 ? -15.561 6.775 -3.896 1.00 90.25 96 VAL A CA 1
ATOM 747 C C . VAL A 1 96 ? -16.193 8.148 -3.697 1.00 90.25 96 VAL A C 1
ATOM 749 O O . VAL A 1 96 ? -15.907 8.857 -2.726 1.00 90.25 96 VAL A O 1
ATOM 752 N N . GLY A 1 97 ? -17.018 8.565 -4.659 1.00 91.25 97 GLY A N 1
ATOM 753 C CA . GLY A 1 97 ? -17.540 9.928 -4.722 1.00 91.25 97 GLY A CA 1
ATOM 754 C C . GLY A 1 97 ? -16.405 10.947 -4.867 1.00 91.25 97 GLY A C 1
ATOM 755 O O . GLY A 1 97 ? -15.818 11.080 -5.933 1.00 91.25 97 GLY A O 1
ATOM 756 N N . ARG A 1 98 ? -16.081 11.663 -3.781 1.00 90.75 98 ARG A N 1
ATOM 757 C CA . ARG A 1 98 ? -14.966 12.635 -3.714 1.00 90.75 98 ARG A CA 1
ATOM 758 C C . ARG A 1 98 ? -13.828 12.205 -2.778 1.00 90.75 98 ARG A C 1
ATOM 760 O O . ARG A 1 98 ? -12.912 12.985 -2.530 1.00 90.75 98 ARG A O 1
ATOM 767 N N . ARG A 1 99 ? -13.891 11.000 -2.201 1.00 92.38 99 ARG A N 1
ATOM 768 C CA . ARG A 1 99 ? -12.954 10.531 -1.166 1.00 92.38 99 ARG A CA 1
ATOM 769 C C . ARG A 1 99 ? -12.076 9.402 -1.688 1.00 92.38 99 ARG A C 1
ATOM 771 O O . ARG A 1 99 ? -12.528 8.572 -2.467 1.00 92.38 99 ARG A O 1
ATOM 778 N N . LYS A 1 100 ? -10.828 9.346 -1.215 1.00 92.19 100 LYS A N 1
ATOM 779 C CA . LYS A 1 100 ? -9.943 8.195 -1.440 1.00 92.19 100 LYS A CA 1
ATOM 780 C C . LYS A 1 100 ? -10.268 7.081 -0.448 1.00 92.19 100 LYS A C 1
ATOM 782 O O . LYS A 1 100 ? -10.296 7.336 0.759 1.00 92.19 100 LYS A O 1
ATOM 787 N N . ALA A 1 101 ? -10.454 5.872 -0.958 1.00 94.69 101 ALA A N 1
ATOM 788 C CA . ALA A 1 101 ? -10.804 4.676 -0.204 1.00 94.69 101 ALA A CA 1
ATOM 789 C C . ALA A 1 101 ? -9.900 3.507 -0.626 1.00 94.69 101 ALA A C 1
ATOM 791 O O . ALA A 1 101 ? -9.712 3.306 -1.827 1.00 94.69 101 ALA A O 1
ATOM 792 N N . PRO A 1 102 ? -9.320 2.748 0.314 1.00 94.88 102 PRO A N 1
ATOM 793 C CA . PRO A 1 102 ? -8.567 1.556 -0.037 1.00 94.88 102 PRO A CA 1
ATOM 794 C C . PRO A 1 102 ? -9.488 0.366 -0.309 1.00 94.88 102 PRO A C 1
ATOM 796 O O . PRO A 1 102 ? -10.522 0.198 0.333 1.00 94.88 102 PRO A O 1
ATOM 799 N N . ASN A 1 103 ? -9.050 -0.495 -1.216 1.00 92.00 103 ASN A N 1
ATOM 800 C CA . ASN A 1 103 ? -9.674 -1.761 -1.567 1.00 92.00 103 ASN A CA 1
ATOM 801 C C . ASN A 1 103 ? -8.599 -2.858 -1.578 1.00 92.00 103 ASN A C 1
ATOM 803 O O . ASN A 1 103 ? -7.515 -2.617 -2.108 1.00 92.00 103 ASN A O 1
ATOM 807 N N . SER A 1 104 ? -8.869 -4.030 -1.002 1.00 82.25 104 SER A N 1
ATOM 808 C CA . SER A 1 104 ? -7.925 -5.162 -0.939 1.00 82.25 104 SER A CA 1
ATOM 809 C C . SER A 1 104 ? -8.522 -6.426 -1.530 1.00 82.25 104 SER A C 1
ATOM 811 O O . SER A 1 104 ? -9.664 -6.734 -1.116 1.00 82.25 104 SER A O 1
#

Nearest PDB structures (foldseek):
  6cda-assembly1_A-2  TM=8.395E-01  e=4.299E-02  Staphylococcus aureus
  2kko-assembly1_A  TM=8.057E-01  e=6.963E-02  Mycobacterium tuberculosis variant bovis
  1r1u-assembly2_D  TM=8.042E-01  e=8.862E-02  Staphylococcus aureus
  1u2w-assembly1_B  TM=6.394E-01  e=2.352E-02  Staphylococcus aureus
  3cuo-assembly2_C  TM=7.177E-01  e=7.396E-02  unclassified